Protein AF-A0A970QIU6-F1 (afdb_monomer_lite)

Foldseek 3Di:
DAAAEQVRCVVVVLVVVQVVQWDWDPDDDDVPDPTDRGGDPDDDPVVVVVCVVVVQWDDPDPPDPDIDGDPNVVVVVVVVSVVRRHDDLVRHPPNPDDDDD

Sequence (101 aa):
MEKIDTKQAINDLTLMLMYLTRFQEEGRPWPGFPKQDLAWKGYNFNVLNDLETEKLIGQTSHRSKLVFLTGQGLERSRALLERYHVLDWNQAPDSGVTRSS

Radius of gyration: 17.23 Å; chains: 1; bounding box: 43×34×40 Å

pLDDT: mean 84.34, std 14.93, range [42.25, 97.94]

Secondary structure (DSSP, 8-state):
-PPBPHHHHHHHHHHHHHHHT-B--SS-PBTTBSS--B--SS--HHHHHHHHHTTSEEES-TT-S-EEE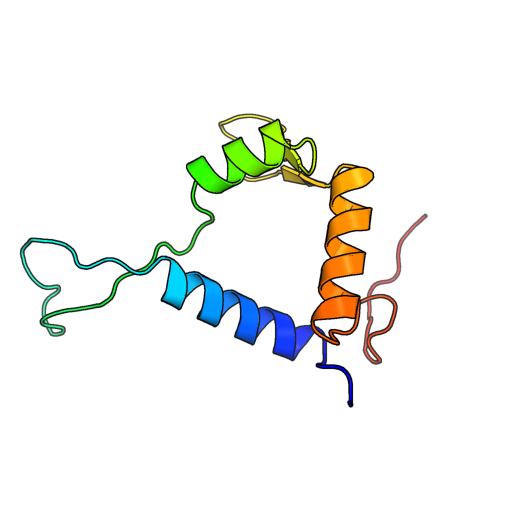-HHHHHHHHHHHHHTTBPPGGG-TT-------

Structure (mmCIF, N/CA/C/O backbone):
data_AF-A0A970QIU6-F1
#
_entry.id   AF-A0A970QIU6-F1
#
loop_
_atom_site.gro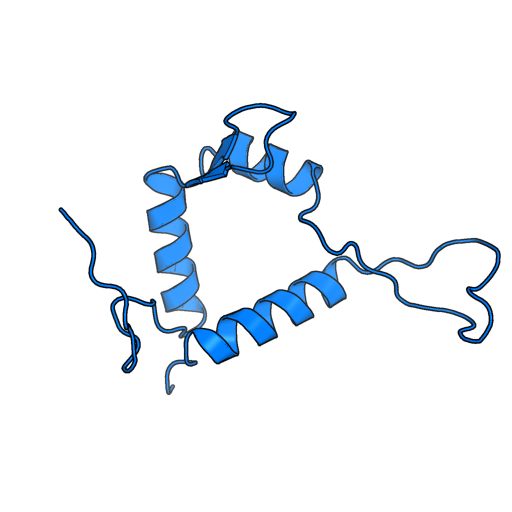up_PDB
_atom_site.id
_atom_site.type_symbol
_atom_site.label_atom_id
_atom_site.label_alt_id
_atom_site.label_comp_id
_atom_site.label_asym_id
_atom_site.label_entity_id
_atom_site.label_seq_id
_atom_site.pdbx_PDB_ins_code
_atom_site.Cartn_x
_atom_site.Cartn_y
_atom_site.Cartn_z
_atom_site.occupancy
_atom_site.B_iso_or_equiv
_atom_site.auth_seq_id
_atom_site.auth_comp_id
_atom_site.auth_asym_id
_atom_site.auth_atom_id
_atom_site.pdbx_PDB_model_num
ATOM 1 N N . MET A 1 1 ? -17.991 -16.471 4.208 1.00 70.06 1 MET A N 1
ATOM 2 C CA . MET A 1 1 ? -16.528 -16.646 4.163 1.00 70.06 1 MET A CA 1
ATOM 3 C C . MET A 1 1 ? -15.970 -15.999 5.415 1.00 70.06 1 MET A C 1
ATOM 5 O O . MET A 1 1 ? -16.456 -14.929 5.770 1.00 70.06 1 MET A O 1
ATOM 9 N N . GLU A 1 2 ? -15.075 -16.674 6.132 1.00 86.06 2 GLU A N 1
ATOM 10 C CA . GLU A 1 2 ? -14.393 -16.079 7.287 1.00 86.06 2 GLU A CA 1
ATOM 11 C C . GLU A 1 2 ? -13.553 -14.886 6.814 1.00 86.06 2 GLU A C 1
ATOM 13 O O . GLU A 1 2 ? -13.017 -14.921 5.703 1.00 86.06 2 GLU A O 1
ATOM 18 N N . LYS A 1 3 ? -13.509 -13.806 7.603 1.00 88.69 3 LYS A N 1
ATOM 19 C CA . LYS A 1 3 ? -12.718 -12.631 7.234 1.00 88.69 3 LYS A CA 1
ATOM 20 C C . LYS A 1 3 ? -11.237 -12.877 7.527 1.00 88.69 3 LYS A C 1
ATOM 22 O O . LYS A 1 3 ? -10.900 -13.463 8.549 1.00 88.69 3 LYS A O 1
ATOM 27 N N . ILE A 1 4 ? -10.365 -12.385 6.654 1.00 93.56 4 ILE A N 1
ATOM 28 C CA . ILE A 1 4 ? -8.913 -12.410 6.823 1.00 93.56 4 ILE A CA 1
ATOM 29 C C . ILE A 1 4 ? -8.538 -11.433 7.941 1.00 93.56 4 ILE A C 1
ATOM 31 O O . ILE A 1 4 ? -8.961 -10.271 7.928 1.00 93.56 4 ILE A O 1
ATOM 35 N N . ASP A 1 5 ? -7.732 -11.901 8.893 1.00 94.31 5 ASP A N 1
ATOM 36 C CA . ASP A 1 5 ? -7.154 -11.059 9.940 1.00 94.31 5 ASP A CA 1
ATOM 37 C C . ASP A 1 5 ? -6.312 -9.917 9.349 1.00 94.31 5 ASP A C 1
ATOM 39 O O . ASP A 1 5 ? -5.615 -10.087 8.346 1.00 94.31 5 ASP A O 1
ATOM 43 N N . THR A 1 6 ? -6.344 -8.743 9.980 1.00 93.56 6 THR A N 1
ATOM 44 C CA . THR A 1 6 ? -5.687 -7.540 9.460 1.00 93.56 6 THR A CA 1
ATOM 45 C C . THR A 1 6 ? -4.175 -7.718 9.293 1.00 93.56 6 THR A C 1
ATOM 47 O O . THR A 1 6 ? -3.611 -7.261 8.297 1.00 93.56 6 THR A O 1
ATOM 50 N N . LYS A 1 7 ? -3.498 -8.411 10.220 1.00 94.19 7 LYS A N 1
ATOM 51 C CA . LYS A 1 7 ? -2.046 -8.635 10.139 1.00 94.19 7 LYS A CA 1
ATOM 52 C C . LYS A 1 7 ? -1.700 -9.588 9.001 1.00 94.19 7 LYS A C 1
ATOM 54 O O . LYS A 1 7 ? -0.741 -9.343 8.268 1.00 94.19 7 LYS A O 1
ATOM 59 N N . GLN A 1 8 ? -2.495 -10.643 8.839 1.00 94.94 8 GLN A N 1
ATOM 60 C CA . GLN A 1 8 ? -2.349 -11.577 7.726 1.00 94.94 8 GLN A CA 1
ATOM 61 C C . GLN A 1 8 ? -2.567 -10.862 6.386 1.00 94.94 8 GLN A C 1
ATOM 63 O O . GLN A 1 8 ? -1.726 -10.947 5.494 1.00 94.94 8 GLN A O 1
ATOM 68 N N . ALA A 1 9 ? -3.627 -10.057 6.286 1.00 95.75 9 ALA A N 1
ATOM 69 C CA . ALA A 1 9 ? -3.933 -9.295 5.084 1.00 95.75 9 ALA A CA 1
ATOM 70 C C . ALA A 1 9 ? -2.818 -8.310 4.702 1.00 95.75 9 ALA A C 1
ATOM 72 O O . ALA A 1 9 ? -2.503 -8.188 3.522 1.00 95.75 9 ALA A O 1
ATOM 73 N N . ILE A 1 10 ? -2.181 -7.631 5.665 1.00 95.25 10 ILE A N 1
ATOM 74 C CA . ILE A 1 10 ? -1.047 -6.734 5.379 1.00 95.25 10 ILE A CA 1
ATOM 75 C C . ILE A 1 10 ? 0.106 -7.498 4.721 1.00 95.25 10 ILE A C 1
ATOM 77 O O . ILE A 1 10 ? 0.655 -7.021 3.724 1.00 95.25 10 ILE A O 1
ATOM 81 N N . ASN A 1 11 ? 0.459 -8.678 5.238 1.00 96.44 11 ASN A N 1
ATOM 82 C CA . ASN A 1 11 ? 1.522 -9.504 4.662 1.00 96.44 11 ASN A CA 1
ATOM 83 C C . ASN A 1 11 ? 1.159 -9.964 3.244 1.00 96.44 11 ASN A C 1
ATOM 85 O O . ASN A 1 11 ? 1.964 -9.813 2.322 1.00 96.44 11 ASN A O 1
ATOM 89 N N . ASP A 1 12 ? -0.068 -10.452 3.062 1.00 96.44 12 ASP A N 1
ATOM 90 C CA . ASP A 1 12 ? -0.535 -10.989 1.785 1.00 96.44 12 ASP A CA 1
ATOM 91 C C . ASP A 1 12 ? -0.646 -9.898 0.715 1.00 96.44 12 ASP A C 1
ATOM 93 O O . ASP A 1 12 ? -0.152 -10.070 -0.399 1.00 96.44 12 ASP A O 1
ATOM 97 N N . LEU A 1 13 ? -1.221 -8.738 1.049 1.00 95.62 13 LEU A N 1
ATOM 98 C CA . LEU A 1 13 ? -1.324 -7.587 0.144 1.00 95.62 13 LEU A CA 1
ATOM 99 C C . LEU A 1 13 ? 0.053 -7.038 -0.232 1.00 95.62 13 LEU A C 1
ATOM 101 O O . LEU A 1 13 ? 0.277 -6.690 -1.390 1.00 95.62 13 LEU A O 1
ATOM 105 N N . THR A 1 14 ? 0.987 -7.000 0.718 1.00 95.69 14 THR A N 1
ATOM 106 C CA . THR A 1 14 ? 2.362 -6.547 0.474 1.00 95.69 14 THR A CA 1
ATOM 107 C C . THR A 1 14 ? 3.096 -7.490 -0.482 1.00 95.69 14 THR A C 1
ATOM 109 O O . THR A 1 14 ? 3.726 -7.032 -1.438 1.00 95.69 14 THR A O 1
ATOM 112 N N . LEU A 1 15 ? 2.970 -8.806 -0.284 1.00 95.88 15 LEU A N 1
ATOM 113 C CA . LEU A 1 15 ? 3.555 -9.806 -1.178 1.00 95.88 15 LEU A CA 1
ATOM 114 C C . LEU A 1 15 ? 2.903 -9.786 -2.568 1.00 95.88 15 LEU A C 1
ATOM 116 O O . LEU A 1 15 ? 3.613 -9.808 -3.574 1.00 95.88 15 LEU A O 1
ATOM 120 N N . MET A 1 16 ? 1.572 -9.688 -2.637 1.00 95.44 16 MET A N 1
ATOM 121 C CA . MET A 1 16 ? 0.839 -9.569 -3.900 1.00 95.44 16 MET A CA 1
ATOM 122 C C . MET A 1 16 ? 1.250 -8.318 -4.677 1.00 95.44 16 MET A C 1
ATOM 124 O O . MET A 1 16 ? 1.503 -8.405 -5.877 1.00 95.44 16 MET A O 1
ATOM 128 N N . LEU A 1 17 ? 1.367 -7.166 -4.011 1.00 94.69 17 LEU A N 1
ATOM 129 C CA . LEU A 1 17 ? 1.810 -5.929 -4.651 1.00 94.69 17 LEU A CA 1
ATOM 130 C C . LEU A 1 17 ? 3.232 -6.067 -5.209 1.00 94.69 17 LEU A C 1
ATOM 132 O O . LEU A 1 17 ? 3.471 -5.691 -6.358 1.00 94.69 17 LEU A O 1
ATOM 136 N N . MET A 1 18 ? 4.160 -6.644 -4.436 1.00 94.25 18 MET A N 1
ATOM 137 C CA . MET A 1 18 ? 5.521 -6.918 -4.914 1.00 94.25 18 MET A CA 1
ATOM 138 C C . MET A 1 18 ? 5.509 -7.845 -6.127 1.00 94.25 18 MET A C 1
ATOM 140 O O . MET A 1 18 ? 6.184 -7.568 -7.112 1.00 94.25 18 MET A O 1
ATOM 144 N N . TYR A 1 19 ? 4.699 -8.902 -6.101 1.00 93.31 19 TYR A N 1
ATOM 145 C CA . TYR A 1 19 ? 4.571 -9.808 -7.234 1.00 93.31 19 TYR A CA 1
ATOM 146 C C . TYR A 1 19 ? 4.026 -9.091 -8.478 1.00 93.31 19 TYR A C 1
ATOM 148 O O . TYR A 1 19 ? 4.575 -9.245 -9.564 1.00 93.31 19 TYR A O 1
ATOM 156 N N . LEU A 1 20 ? 2.981 -8.273 -8.352 1.00 93.12 20 LEU A N 1
ATOM 157 C CA . LEU A 1 20 ? 2.380 -7.554 -9.484 1.00 93.12 20 LEU A CA 1
ATOM 158 C C . LEU A 1 20 ? 3.291 -6.471 -10.073 1.00 93.12 20 LEU A C 1
ATOM 160 O O . LEU A 1 20 ? 3.183 -6.162 -11.255 1.00 93.12 20 LEU A O 1
ATOM 164 N N . THR A 1 21 ? 4.180 -5.899 -9.262 1.00 90.75 21 THR A N 1
ATOM 165 C CA . THR A 1 21 ? 5.080 -4.807 -9.668 1.00 90.75 21 THR A CA 1
ATOM 166 C C . THR A 1 21 ? 6.510 -5.269 -9.936 1.00 90.75 21 THR A C 1
ATOM 168 O O . THR A 1 21 ? 7.402 -4.436 -10.116 1.00 90.75 21 THR A O 1
ATOM 171 N N . ARG A 1 22 ? 6.741 -6.587 -9.967 1.00 91.44 22 ARG A N 1
ATOM 172 C CA . ARG A 1 22 ? 8.066 -7.144 -10.216 1.00 91.44 22 ARG A CA 1
ATOM 173 C C . ARG A 1 22 ? 8.528 -6.879 -11.648 1.00 91.44 22 ARG A C 1
ATOM 175 O O . ARG A 1 22 ? 7.733 -6.888 -12.586 1.00 91.44 22 ARG A O 1
ATOM 182 N N . PHE A 1 23 ? 9.824 -6.684 -11.814 1.00 87.12 23 PHE A N 1
ATOM 183 C CA . PHE A 1 23 ? 10.490 -6.459 -13.085 1.00 87.12 23 PHE A CA 1
ATOM 184 C C . PHE A 1 23 ? 11.779 -7.275 -13.148 1.00 87.12 23 PHE A C 1
ATOM 186 O O . PHE A 1 23 ? 12.342 -7.671 -12.127 1.00 87.12 23 PHE A O 1
ATOM 193 N N . GLN A 1 24 ? 12.251 -7.520 -14.364 1.00 84.19 24 GLN A N 1
ATOM 194 C CA . GLN A 1 24 ? 13.554 -8.124 -14.604 1.00 84.19 24 GLN A CA 1
ATOM 195 C C . GLN A 1 24 ? 14.497 -7.016 -15.048 1.00 84.19 24 GLN A C 1
ATOM 197 O O . GLN A 1 24 ? 14.183 -6.261 -15.965 1.00 84.19 24 GLN A O 1
ATOM 202 N N . GLU A 1 25 ? 15.628 -6.876 -14.369 1.00 70.50 25 GLU A N 1
ATOM 203 C CA . GLU A 1 25 ? 16.646 -5.920 -14.785 1.00 70.50 25 GLU A CA 1
ATOM 204 C C . GLU A 1 25 ? 17.441 -6.521 -15.952 1.00 70.50 25 GLU A C 1
ATOM 206 O O . GLU A 1 25 ? 18.049 -7.588 -15.826 1.00 70.50 25 GLU A O 1
ATOM 211 N N . GLU A 1 26 ? 17.418 -5.855 -17.109 1.00 61.88 26 GLU A N 1
ATOM 212 C CA . GLU A 1 26 ? 18.286 -6.198 -18.235 1.00 61.88 26 GLU A CA 1
ATOM 213 C C . GLU A 1 26 ? 19.722 -5.793 -17.882 1.00 61.88 26 GLU A C 1
ATOM 215 O O . GLU A 1 26 ? 20.127 -4.643 -18.046 1.00 61.88 26 GLU A O 1
ATOM 220 N N . GLY A 1 27 ? 20.506 -6.719 -17.327 1.00 66.50 27 GLY A N 1
ATOM 221 C CA . GLY A 1 27 ? 21.852 -6.380 -16.877 1.00 66.50 27 GLY A CA 1
ATOM 222 C C . GLY A 1 27 ? 22.510 -7.396 -15.956 1.00 66.50 27 GLY A C 1
ATOM 223 O O . GLY A 1 27 ? 22.051 -8.528 -15.798 1.00 66.50 27 GLY A O 1
ATOM 224 N N . ARG A 1 28 ? 23.661 -6.984 -15.398 1.00 58.22 28 ARG A N 1
ATOM 225 C CA . ARG A 1 28 ? 24.567 -7.832 -14.614 1.00 58.22 28 ARG A CA 1
ATOM 226 C C . ARG A 1 28 ? 23.785 -8.459 -13.446 1.00 58.22 28 ARG A C 1
ATOM 228 O O . ARG A 1 28 ? 23.377 -7.722 -12.552 1.00 58.22 28 ARG A O 1
ATOM 235 N N . PRO A 1 29 ? 23.602 -9.790 -13.421 1.00 63.41 29 PRO A N 1
ATOM 236 C CA . PRO A 1 29 ? 22.878 -10.445 -12.344 1.00 63.41 29 PRO A CA 1
ATOM 237 C C . PRO A 1 29 ? 23.561 -10.153 -11.012 1.00 63.41 29 PRO A C 1
ATOM 239 O O . PRO A 1 29 ? 24.797 -10.126 -10.934 1.00 63.41 29 PRO A O 1
ATOM 242 N N . TRP A 1 30 ? 22.760 -9.953 -9.966 1.00 66.88 30 TRP A N 1
ATOM 243 C CA . TRP A 1 30 ? 23.300 -9.847 -8.620 1.00 66.88 30 TRP A CA 1
ATOM 244 C C . TRP A 1 30 ? 24.118 -11.117 -8.329 1.00 66.88 30 TRP A C 1
ATOM 246 O O . TRP A 1 30 ? 23.623 -12.224 -8.584 1.00 66.88 30 TRP A O 1
ATOM 256 N N . PRO A 1 31 ? 25.376 -11.013 -7.854 1.00 67.75 31 PRO A N 1
ATOM 257 C CA . PRO A 1 31 ? 26.209 -12.186 -7.619 1.00 67.75 31 PRO A CA 1
ATOM 258 C C . PRO A 1 31 ? 25.493 -13.188 -6.704 1.00 67.75 31 PRO A C 1
ATOM 260 O O . PRO A 1 31 ? 25.076 -12.838 -5.602 1.00 67.75 31 PRO A O 1
ATOM 263 N N . GLY A 1 32 ? 25.331 -14.424 -7.181 1.00 69.12 32 GLY A N 1
ATOM 264 C CA . GLY A 1 32 ? 24.620 -15.491 -6.467 1.00 69.12 32 GLY A CA 1
AT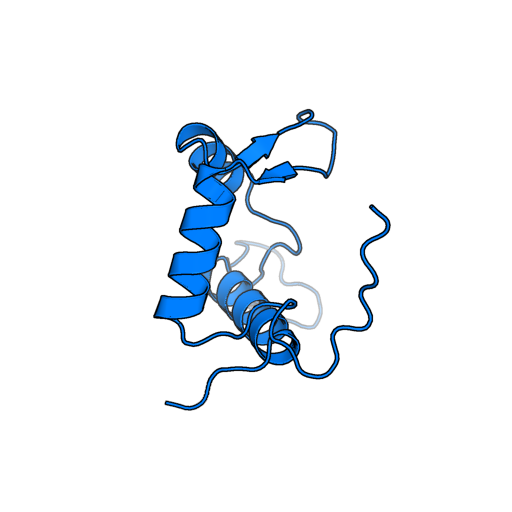OM 265 C C . GLY A 1 32 ? 23.135 -15.647 -6.811 1.00 69.12 32 GLY A C 1
ATOM 266 O O . GLY A 1 32 ? 22.530 -16.613 -6.360 1.00 69.12 32 GLY A O 1
ATOM 267 N N . PHE A 1 33 ? 22.555 -14.769 -7.638 1.00 63.94 33 PHE A N 1
ATOM 268 C CA . PHE A 1 33 ? 21.138 -14.836 -8.006 1.00 63.94 33 PHE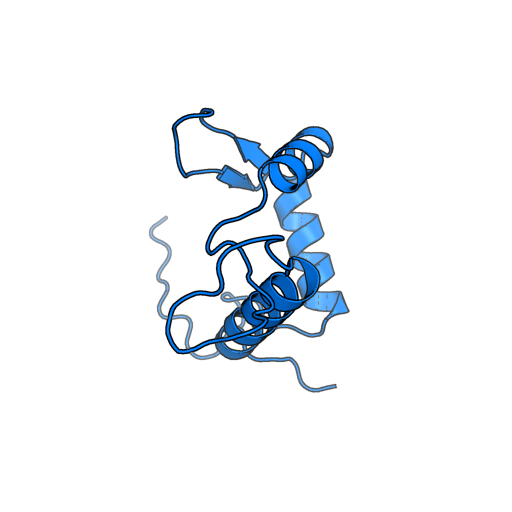 A CA 1
ATOM 269 C C . PHE A 1 33 ? 20.896 -14.498 -9.492 1.00 63.94 33 PHE A C 1
ATOM 271 O O . PHE A 1 33 ? 20.491 -13.385 -9.834 1.00 63.94 33 PHE A O 1
ATOM 278 N N . PRO A 1 34 ? 21.153 -15.440 -10.416 1.00 59.00 34 PRO A N 1
ATOM 279 C CA . PRO A 1 34 ? 20.877 -15.235 -11.834 1.00 59.00 34 PRO A CA 1
ATOM 280 C C . PRO A 1 34 ? 19.360 -15.225 -12.105 1.00 59.00 34 PRO A C 1
ATOM 282 O O . PRO A 1 34 ? 18.674 -16.176 -11.747 1.00 59.00 34 PRO A O 1
ATOM 285 N N . LYS A 1 35 ? 18.867 -14.176 -12.789 1.00 64.19 35 LYS A N 1
ATOM 286 C CA . LYS A 1 35 ? 17.453 -13.949 -13.178 1.00 64.19 35 LYS A CA 1
ATOM 287 C C . LYS A 1 35 ? 16.495 -13.780 -11.988 1.00 64.19 35 LYS A C 1
ATOM 289 O O . LYS A 1 35 ? 15.763 -14.699 -11.633 1.00 64.19 35 LYS A O 1
ATOM 294 N N . GLN A 1 36 ? 16.491 -12.593 -11.382 1.00 71.19 36 GLN A N 1
ATOM 295 C CA . GLN A 1 36 ? 15.557 -12.258 -10.306 1.00 71.19 36 GLN A CA 1
ATOM 296 C C . GLN A 1 36 ? 14.362 -11.464 -10.832 1.00 71.19 36 GLN A C 1
ATOM 298 O O . GLN A 1 36 ? 14.530 -10.507 -11.586 1.00 71.19 36 GLN A O 1
ATOM 303 N N . ASP A 1 37 ? 13.172 -11.838 -10.367 1.00 83.56 37 ASP A N 1
ATOM 304 C CA . ASP A 1 37 ? 12.008 -10.963 -10.382 1.00 83.56 37 ASP A CA 1
ATOM 305 C C . ASP A 1 37 ? 12.160 -9.968 -9.215 1.00 83.56 37 ASP A C 1
ATOM 307 O O . ASP A 1 37 ? 11.908 -10.296 -8.053 1.00 83.56 37 ASP A O 1
ATOM 311 N N . LEU A 1 38 ? 12.652 -8.768 -9.519 1.00 86.69 38 LEU A N 1
ATOM 312 C CA . LEU A 1 38 ? 12.920 -7.705 -8.550 1.00 86.69 38 LEU A CA 1
ATOM 313 C C . LEU A 1 38 ? 11.679 -6.840 -8.355 1.00 86.69 38 LEU A C 1
ATOM 315 O O . LEU A 1 38 ? 10.976 -6.558 -9.313 1.00 86.69 38 LEU A O 1
ATOM 319 N N . ALA A 1 39 ? 11.428 -6.350 -7.143 1.00 90.19 39 ALA A N 1
ATOM 320 C CA . ALA A 1 39 ? 10.371 -5.376 -6.879 1.00 90.19 39 ALA A CA 1
ATOM 321 C C . ALA A 1 39 ? 10.893 -4.247 -5.987 1.00 90.19 39 ALA A C 1
ATOM 323 O O . ALA A 1 39 ? 11.765 -4.449 -5.134 1.00 90.19 39 ALA A O 1
ATOM 324 N N . TRP A 1 40 ? 10.356 -3.041 -6.166 1.00 88.12 40 TRP A N 1
ATOM 325 C CA . TRP A 1 40 ? 10.686 -1.920 -5.291 1.00 88.12 40 TRP A CA 1
ATOM 326 C C . TRP A 1 40 ? 10.077 -2.128 -3.901 1.00 88.12 40 TRP A C 1
ATOM 328 O O . TRP A 1 40 ? 8.930 -2.534 -3.758 1.00 88.12 40 TRP A O 1
ATOM 338 N N . LYS A 1 41 ? 10.839 -1.784 -2.857 1.00 86.19 41 LYS A N 1
ATOM 339 C CA . LYS A 1 41 ? 10.382 -1.833 -1.453 1.00 86.19 41 LYS A CA 1
ATOM 340 C C . LYS A 1 41 ? 9.412 -0.701 -1.081 1.00 86.19 41 LYS A C 1
ATOM 342 O O . LYS A 1 41 ? 8.920 -0.665 0.040 1.00 86.19 41 LYS A O 1
ATOM 347 N N . GLY A 1 42 ? 9.218 0.266 -1.975 1.00 87.50 42 GLY A N 1
ATOM 348 C CA . GLY A 1 42 ? 8.359 1.429 -1.773 1.00 87.50 42 GLY A CA 1
ATOM 349 C C . GLY A 1 42 ? 7.237 1.478 -2.802 1.00 87.50 42 GLY A C 1
ATOM 350 O O . GLY A 1 42 ? 7.285 0.786 -3.817 1.00 87.50 42 GLY A O 1
ATOM 351 N N . TYR A 1 43 ? 6.241 2.322 -2.545 1.00 87.94 43 TYR A N 1
ATOM 352 C CA . TYR A 1 43 ? 5.144 2.548 -3.481 1.00 87.94 43 TYR A CA 1
ATOM 353 C C . TYR A 1 43 ? 5.644 3.162 -4.795 1.00 87.94 43 TYR A C 1
ATOM 355 O O . TYR A 1 43 ? 6.540 4.006 -4.804 1.00 87.94 43 TYR A O 1
ATOM 363 N N . ASN A 1 44 ? 5.043 2.744 -5.908 1.00 89.31 44 ASN A N 1
ATOM 364 C CA . ASN A 1 44 ? 5.336 3.289 -7.229 1.00 89.31 44 ASN A CA 1
ATOM 365 C C . ASN A 1 44 ? 4.824 4.740 -7.329 1.00 89.31 44 ASN A C 1
ATOM 367 O O . ASN A 1 44 ? 3.644 4.991 -7.091 1.00 89.31 44 ASN A O 1
ATOM 371 N N . PHE A 1 45 ? 5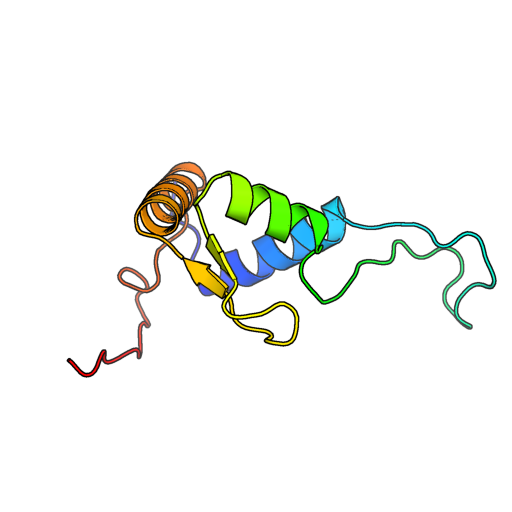.692 5.683 -7.708 1.00 88.62 45 PHE A N 1
ATOM 372 C CA . PHE A 1 45 ? 5.339 7.106 -7.802 1.00 88.62 45 PHE A CA 1
ATOM 373 C C . PHE A 1 45 ? 4.203 7.397 -8.785 1.00 88.62 45 PHE A C 1
ATOM 375 O O . PHE A 1 45 ? 3.372 8.252 -8.500 1.00 88.62 45 PHE A O 1
ATOM 382 N N . ASN A 1 46 ? 4.119 6.671 -9.901 1.00 91.38 46 ASN A N 1
ATOM 383 C CA . ASN A 1 46 ? 3.032 6.861 -10.861 1.00 91.38 46 ASN A CA 1
ATOM 384 C C . ASN A 1 46 ? 1.693 6.453 -10.244 1.00 91.38 46 ASN A C 1
ATOM 386 O O . ASN A 1 46 ? 0.732 7.203 -10.334 1.00 91.38 46 ASN A O 1
ATOM 390 N N . VAL A 1 47 ? 1.666 5.336 -9.508 1.00 93.44 47 VAL A N 1
ATOM 391 C CA . VAL A 1 47 ? 0.462 4.902 -8.782 1.00 93.44 47 VAL A CA 1
ATOM 392 C C . VAL A 1 47 ? 0.046 5.943 -7.740 1.00 93.44 47 VAL A C 1
ATOM 394 O O . VAL A 1 47 ? -1.139 6.221 -7.597 1.00 93.44 47 VAL A O 1
ATOM 397 N N . LEU A 1 48 ? 0.997 6.550 -7.023 1.00 93.06 48 LEU A N 1
ATOM 398 C CA . LEU A 1 48 ? 0.681 7.627 -6.078 1.00 93.06 48 LEU A CA 1
ATOM 399 C C . LEU A 1 48 ? 0.064 8.845 -6.785 1.00 93.06 48 LEU A C 1
ATOM 401 O O . LEU A 1 48 ? -0.937 9.375 -6.309 1.00 93.06 48 LEU A O 1
ATOM 405 N N . ASN A 1 49 ? 0.611 9.247 -7.933 1.00 93.19 49 ASN A N 1
ATOM 406 C CA . ASN A 1 49 ? 0.083 10.365 -8.719 1.00 93.19 49 ASN A CA 1
ATOM 407 C C . ASN A 1 49 ? -1.325 10.076 -9.268 1.00 93.19 49 ASN A C 1
ATOM 409 O O . ASN A 1 49 ? -2.180 10.963 -9.261 1.00 93.19 49 ASN A O 1
ATOM 413 N N . ASP A 1 50 ? -1.591 8.840 -9.695 1.00 95.81 50 ASP A N 1
ATOM 414 C CA . ASP A 1 50 ? -2.915 8.421 -10.164 1.00 95.81 50 ASP A CA 1
ATOM 415 C C . ASP A 1 50 ? -3.939 8.475 -9.017 1.00 95.81 50 ASP A C 1
ATOM 417 O O . ASP A 1 50 ? -5.006 9.072 -9.154 1.00 95.81 50 ASP A O 1
ATOM 421 N N . LEU A 1 51 ? -3.587 7.946 -7.839 1.00 96.38 51 LEU A N 1
ATOM 422 C CA . LEU A 1 51 ? -4.447 7.987 -6.649 1.00 96.38 51 LEU A CA 1
ATOM 423 C C . LEU A 1 51 ? -4.713 9.420 -6.155 1.00 96.38 51 LEU A C 1
ATOM 425 O O . LEU A 1 51 ? -5.799 9.702 -5.640 1.00 96.38 51 LEU A O 1
ATOM 429 N N . GLU A 1 52 ? -3.738 10.322 -6.289 1.00 94.75 52 GLU A N 1
ATOM 430 C CA . GLU A 1 52 ? -3.913 11.747 -5.990 1.00 94.75 52 GLU A CA 1
ATOM 431 C C . GLU A 1 52 ? -4.824 12.429 -7.017 1.00 94.75 52 GLU A C 1
ATOM 433 O O . GLU A 1 52 ? -5.727 13.179 -6.639 1.00 94.75 52 GLU A O 1
ATOM 438 N N . THR A 1 53 ? -4.662 12.113 -8.304 1.00 96.25 53 THR A N 1
ATOM 439 C CA . THR A 1 53 ? -5.539 12.599 -9.385 1.00 96.25 53 THR A CA 1
ATOM 440 C C . THR A 1 53 ? -6.986 12.152 -9.165 1.00 96.25 53 THR A C 1
ATOM 442 O O . THR A 1 53 ? -7.923 12.934 -9.343 1.00 96.25 53 THR A O 1
ATOM 445 N N . GLU A 1 54 ? -7.178 10.921 -8.686 1.00 97.06 54 GLU A N 1
ATOM 446 C CA . GLU A 1 54 ? -8.474 10.372 -8.270 1.00 97.06 54 GLU A CA 1
ATOM 447 C C . GLU A 1 54 ? -8.988 10.937 -6.931 1.00 97.06 54 GLU A C 1
ATOM 449 O O . GLU A 1 54 ? -10.062 10.546 -6.475 1.00 97.06 54 GLU A O 1
ATOM 454 N N . LYS A 1 55 ? -8.255 11.863 -6.297 1.00 96.94 55 LYS A N 1
ATOM 455 C CA . LYS A 1 55 ? -8.577 12.492 -5.004 1.00 96.94 55 LYS A CA 1
ATOM 456 C C . LYS A 1 55 ? -8.733 11.501 -3.853 1.00 96.94 55 LYS A C 1
ATOM 458 O O . LYS A 1 55 ? -9.408 11.804 -2.870 1.00 96.94 55 LYS A O 1
ATOM 463 N N . LEU A 1 56 ? -8.109 10.328 -3.935 1.00 97.19 56 LEU A N 1
ATOM 464 C CA . LEU A 1 56 ? -8.134 9.320 -2.869 1.00 97.19 56 LEU A CA 1
ATOM 465 C C . LEU A 1 56 ? -7.066 9.591 -1.814 1.00 97.19 56 LEU A C 1
ATOM 467 O O . LEU A 1 56 ? -7.273 9.335 -0.627 1.00 97.19 56 LEU A O 1
ATOM 471 N N . ILE A 1 57 ? -5.932 10.132 -2.242 1.00 96.50 57 ILE A N 1
ATOM 472 C CA . ILE A 1 57 ? -4.854 10.567 -1.360 1.00 96.50 57 ILE A CA 1
ATOM 473 C C . ILE A 1 57 ? -4.519 12.032 -1.624 1.00 96.50 57 ILE A C 1
ATOM 475 O O . ILE A 1 57 ? -4.836 12.564 -2.684 1.00 96.50 57 ILE A O 1
ATOM 479 N N . GLY A 1 58 ? -3.867 12.672 -0.659 1.00 93.25 58 GLY A N 1
ATOM 480 C CA . GLY A 1 58 ? -3.156 13.927 -0.876 1.00 93.25 58 GLY A CA 1
ATOM 481 C C . GLY A 1 58 ? -1.698 13.798 -0.456 1.00 93.25 58 GLY A C 1
ATOM 482 O O . GLY A 1 58 ? -1.387 13.218 0.594 1.00 93.25 58 GLY A O 1
ATOM 483 N N . GLN A 1 59 ? -0.795 14.333 -1.275 1.00 87.31 59 GLN A N 1
ATOM 484 C CA . GLN A 1 59 ? 0.628 14.377 -0.966 1.00 87.31 59 GLN A CA 1
ATOM 485 C C . GLN A 1 59 ? 0.953 15.663 -0.196 1.00 87.31 59 GLN A C 1
ATOM 487 O O . GLN A 1 59 ? 0.580 16.766 -0.587 1.00 87.31 59 GLN A O 1
ATOM 492 N N . THR A 1 60 ? 1.653 15.537 0.936 1.00 78.31 60 THR A N 1
ATOM 493 C CA . THR A 1 60 ? 2.023 16.707 1.761 1.00 78.31 60 THR A CA 1
ATOM 494 C C . THR A 1 60 ? 3.180 17.500 1.144 1.00 78.31 60 THR A C 1
ATOM 496 O O . THR A 1 60 ? 3.225 18.722 1.249 1.00 78.31 60 THR A O 1
ATOM 499 N N . SER A 1 61 ? 4.111 16.813 0.477 1.00 80.06 61 SER A N 1
ATOM 500 C CA . SER A 1 61 ? 5.120 17.384 -0.420 1.00 80.06 61 SER A CA 1
ATOM 501 C C . SER A 1 61 ? 5.804 16.262 -1.210 1.00 80.06 61 SER A C 1
ATOM 503 O O . SER A 1 61 ? 5.918 15.147 -0.712 1.00 80.06 61 SER A O 1
ATOM 505 N N . HIS A 1 62 ? 6.405 16.565 -2.360 1.00 72.25 62 HIS A N 1
ATOM 506 C CA . HIS A 1 62 ? 7.205 15.591 -3.126 1.00 72.25 62 HIS A CA 1
ATOM 507 C C . HIS A 1 62 ? 8.469 15.079 -2.399 1.00 72.25 62 HIS A C 1
ATOM 509 O O . HIS A 1 62 ? 9.146 14.174 -2.883 1.00 72.25 62 HIS A O 1
ATOM 515 N N . ARG A 1 63 ? 8.843 15.683 -1.262 1.00 76.00 63 ARG A N 1
ATOM 516 C CA . ARG A 1 63 ? 10.018 15.300 -0.458 1.00 76.00 63 ARG A CA 1
ATOM 517 C C . ARG A 1 63 ? 9.642 14.560 0.822 1.00 76.00 63 ARG A C 1
ATOM 519 O O . ARG A 1 63 ? 10.527 14.000 1.470 1.00 76.00 63 ARG A O 1
ATOM 526 N N . SER A 1 64 ? 8.366 14.563 1.199 1.00 77.81 64 SER A N 1
ATOM 527 C CA . SER A 1 64 ? 7.887 13.844 2.371 1.00 77.81 64 SER A CA 1
ATOM 528 C C . SER A 1 64 ? 7.550 12.407 1.987 1.00 77.81 64 SER A C 1
ATOM 530 O O . SER A 1 64 ? 7.144 12.102 0.873 1.00 77.81 64 SER A O 1
ATOM 532 N N . LYS A 1 65 ? 7.719 11.495 2.945 1.00 81.94 65 LYS A N 1
ATOM 533 C CA . LYS A 1 65 ? 7.299 10.092 2.807 1.00 81.94 65 LYS A CA 1
ATOM 534 C C . LYS A 1 65 ? 5.845 9.890 3.260 1.00 81.94 65 LYS A C 1
ATOM 536 O O . LYS A 1 65 ? 5.447 8.766 3.542 1.00 81.94 65 LYS A O 1
ATOM 541 N N . LEU A 1 66 ? 5.097 10.986 3.421 1.00 85.19 66 LEU A N 1
ATOM 542 C CA . LEU A 1 66 ? 3.784 11.015 4.056 1.00 85.19 66 LEU A CA 1
ATOM 543 C C . LEU A 1 66 ? 2.708 11.397 3.045 1.00 85.19 66 LEU A C 1
ATOM 545 O O . LEU A 1 66 ? 2.748 12.480 2.452 1.00 85.19 66 LEU A O 1
ATOM 549 N N . VAL A 1 67 ? 1.710 10.529 2.946 1.00 91.56 67 VAL A N 1
ATOM 550 C CA . VAL A 1 67 ? 0.444 10.764 2.254 1.00 91.56 67 VAL A CA 1
ATOM 551 C C . VAL A 1 67 ? -0.678 10.700 3.280 1.00 91.56 67 VAL A C 1
ATOM 553 O O . VAL A 1 67 ? -0.579 9.958 4.260 1.00 91.56 67 VAL A O 1
ATOM 556 N N . PHE A 1 68 ? -1.742 11.466 3.075 1.00 92.81 68 PHE A N 1
ATOM 557 C CA . PHE A 1 68 ? -2.969 11.310 3.850 1.00 92.81 68 PHE A CA 1
ATOM 558 C C . PHE A 1 68 ? -4.074 10.754 2.955 1.00 92.81 68 PHE A C 1
ATOM 560 O O . PHE A 1 68 ? -4.137 11.068 1.768 1.00 92.81 68 PHE A O 1
ATOM 567 N N . LEU A 1 69 ? -4.947 9.925 3.527 1.00 95.69 69 LEU A N 1
ATOM 568 C CA . LEU A 1 69 ? -6.169 9.485 2.861 1.00 95.69 69 LEU A CA 1
ATOM 569 C C . LEU A 1 69 ? -7.202 10.607 2.946 1.00 95.69 69 LEU A C 1
ATOM 571 O O . LEU A 1 69 ? -7.440 11.159 4.022 1.00 95.69 69 LEU A O 1
ATOM 575 N N . THR A 1 70 ? -7.831 10.934 1.823 1.00 97.31 70 THR A N 1
ATOM 576 C CA . THR A 1 70 ? -8.989 11.833 1.821 1.00 97.31 70 THR A CA 1
ATOM 577 C C . THR A 1 70 ? -10.223 11.101 2.359 1.00 97.31 70 THR A C 1
ATOM 579 O O . THR A 1 70 ? -10.204 9.884 2.564 1.00 97.31 70 THR A O 1
ATOM 582 N N . GLY A 1 71 ? -11.340 11.814 2.543 1.00 97.38 71 GLY A N 1
ATOM 583 C CA . GLY A 1 71 ? -12.620 11.169 2.866 1.00 97.38 71 GLY A CA 1
ATOM 584 C C . GLY A 1 71 ? -13.011 10.093 1.841 1.00 97.38 71 GLY A C 1
ATOM 585 O O . GLY A 1 71 ? -13.389 8.989 2.224 1.00 97.38 71 GLY A O 1
ATOM 586 N N . GLN A 1 72 ? -12.809 10.378 0.549 1.00 97.44 72 GLN A N 1
ATOM 587 C CA . GLN A 1 72 ? -13.070 9.433 -0.540 1.00 97.44 72 GLN A CA 1
ATOM 588 C C . GLN A 1 72 ? -12.091 8.248 -0.523 1.00 97.44 72 GLN A C 1
ATOM 590 O O . GLN A 1 72 ? -12.486 7.107 -0.766 1.00 97.44 72 GLN A O 1
ATOM 595 N N . GLY A 1 73 ? -10.820 8.495 -0.191 1.00 97.94 73 GLY A N 1
ATOM 596 C CA . GLY A 1 73 ? -9.820 7.443 -0.008 1.00 97.94 73 GLY A CA 1
ATOM 597 C C . GLY A 1 73 ? -10.171 6.480 1.119 1.00 97.94 73 GLY A C 1
ATOM 598 O O . GLY A 1 73 ? -10.056 5.266 0.947 1.00 97.94 73 GLY A O 1
ATOM 599 N N . LEU A 1 74 ? -10.643 7.000 2.255 1.00 96.69 74 LEU A N 1
ATOM 600 C CA . LEU A 1 74 ? -11.099 6.187 3.384 1.00 96.69 74 LEU A CA 1
ATOM 601 C C . LEU A 1 74 ? -12.319 5.337 3.015 1.00 96.69 74 LEU A C 1
ATOM 603 O O . LEU A 1 74 ? -12.339 4.146 3.318 1.00 96.69 74 LEU A O 1
ATOM 607 N N . GLU A 1 75 ? -13.312 5.922 2.344 1.00 97.31 75 GLU A N 1
ATOM 608 C CA . GLU A 1 75 ? -14.507 5.202 1.893 1.00 97.31 75 GLU A CA 1
ATOM 609 C C . GLU A 1 75 ? -14.147 4.071 0.922 1.00 97.31 75 GLU A C 1
ATOM 611 O O . GLU A 1 75 ? -14.506 2.914 1.151 1.00 97.31 75 GLU A O 1
ATOM 616 N N . ARG A 1 76 ? -13.346 4.372 -0.107 1.00 97.69 76 ARG A N 1
ATOM 617 C CA . ARG A 1 76 ? -12.889 3.365 -1.072 1.00 97.69 76 ARG A CA 1
ATOM 618 C C . ARG A 1 76 ? -12.049 2.276 -0.408 1.00 97.69 76 ARG A C 1
ATOM 620 O O . ARG A 1 76 ? -12.201 1.107 -0.751 1.00 97.69 76 ARG A O 1
ATOM 627 N N . SER A 1 77 ? -11.206 2.630 0.562 1.00 96.81 77 SER A N 1
ATOM 628 C CA . SER A 1 77 ? -10.417 1.655 1.325 1.00 96.81 77 SER A CA 1
ATOM 629 C C . SER A 1 77 ? -11.314 0.698 2.114 1.00 96.81 77 SER A C 1
ATOM 631 O O . SER A 1 77 ? -11.103 -0.510 2.056 1.00 96.81 77 SER A O 1
ATOM 633 N N . ARG A 1 78 ? -12.360 1.197 2.787 1.00 96.06 78 ARG A N 1
ATOM 634 C CA . ARG A 1 78 ? -13.329 0.347 3.507 1.00 96.06 78 ARG A CA 1
ATOM 635 C C . ARG A 1 78 ? -14.094 -0.580 2.565 1.00 96.06 78 ARG A C 1
ATOM 637 O O . ARG A 1 78 ? -14.201 -1.769 2.851 1.00 96.06 78 ARG A O 1
ATOM 644 N N . ALA A 1 79 ? -14.537 -0.071 1.415 1.00 97.00 79 ALA A N 1
ATOM 645 C CA . ALA A 1 79 ? -15.193 -0.889 0.396 1.00 97.00 79 ALA A CA 1
ATOM 646 C C . ALA A 1 79 ? -14.273 -2.006 -0.139 1.00 97.00 79 ALA A C 1
ATOM 648 O O . ALA A 1 79 ? -14.730 -3.117 -0.406 1.00 97.00 79 ALA A O 1
ATOM 649 N N . LEU A 1 80 ? -12.964 -1.745 -0.264 1.00 96.94 80 LEU A N 1
ATOM 650 C CA . LEU A 1 80 ? -11.979 -2.772 -0.622 1.00 96.94 80 LEU A CA 1
ATOM 651 C C . LEU A 1 80 ? -11.841 -3.834 0.477 1.00 96.94 80 LEU A C 1
ATOM 653 O O . LEU A 1 80 ? -11.837 -5.021 0.154 1.00 96.94 80 LEU A O 1
ATOM 657 N N . LEU A 1 81 ? -11.777 -3.440 1.755 1.00 95.88 81 LEU A N 1
ATOM 658 C CA . LEU A 1 81 ? -11.733 -4.394 2.871 1.00 95.88 81 LEU A CA 1
ATOM 659 C C . LEU A 1 81 ? -12.968 -5.303 2.875 1.00 95.88 81 LEU A C 1
ATOM 661 O O . LEU A 1 81 ? -12.837 -6.515 3.017 1.00 95.88 81 LEU A O 1
ATOM 665 N N . GLU A 1 82 ? -14.160 -4.752 2.647 1.00 94.94 82 GLU A N 1
ATOM 666 C CA . GLU A 1 82 ? -15.389 -5.545 2.540 1.00 94.94 82 GLU A CA 1
ATOM 667 C C . GLU A 1 82 ? -15.354 -6.504 1.347 1.00 94.94 82 GLU A C 1
ATOM 669 O O . GLU A 1 82 ? -15.620 -7.696 1.514 1.00 94.94 82 GLU A O 1
ATOM 674 N N . ARG A 1 83 ? -14.964 -6.008 0.165 1.00 96.19 83 ARG A N 1
ATOM 675 C CA . ARG A 1 83 ? -14.882 -6.799 -1.072 1.00 96.19 83 ARG A CA 1
ATOM 676 C C . ARG A 1 83 ? -13.929 -7.985 -0.955 1.00 96.19 83 ARG A C 1
ATOM 678 O O . ARG A 1 83 ? -14.214 -9.044 -1.507 1.00 96.19 83 ARG A O 1
ATOM 685 N N . TYR A 1 84 ? -12.800 -7.801 -0.277 1.00 95.25 84 TYR A N 1
ATOM 686 C CA . TYR A 1 84 ? -11.794 -8.848 -0.088 1.00 95.25 84 TYR A CA 1
ATOM 687 C C . TYR A 1 84 ? -11.946 -9.597 1.239 1.00 95.25 84 TYR A C 1
ATOM 689 O O . TYR A 1 84 ? -11.083 -10.397 1.584 1.00 95.25 84 TYR A O 1
ATOM 697 N N . HIS A 1 85 ? -13.045 -9.368 1.967 1.00 95.31 85 HIS A N 1
ATOM 698 C CA . HIS A 1 85 ? -13.323 -9.988 3.260 1.00 95.31 85 HIS A CA 1
ATOM 699 C C . HIS A 1 85 ? -12.173 -9.822 4.268 1.00 95.31 85 HIS A C 1
ATOM 701 O O . HIS A 1 85 ? -11.810 -10.767 4.953 1.00 95.31 85 HIS A O 1
ATOM 707 N N . VAL A 1 86 ? -11.602 -8.627 4.385 1.00 95.75 86 VAL A N 1
ATOM 708 C CA . VAL A 1 86 ? -10.528 -8.298 5.335 1.00 95.75 86 VAL A CA 1
ATOM 709 C C . VAL A 1 86 ? -11.104 -7.561 6.549 1.00 95.75 86 VAL A C 1
ATOM 711 O O . VAL A 1 86 ? -12.017 -6.741 6.417 1.00 95.75 86 VAL A O 1
ATOM 714 N N . LEU A 1 87 ? -10.595 -7.853 7.747 1.00 93.88 87 LEU A N 1
ATOM 715 C CA . LEU A 1 87 ? -10.916 -7.094 8.959 1.00 93.88 87 LEU A CA 1
ATOM 716 C C . LEU A 1 87 ? -10.217 -5.727 8.963 1.00 93.88 87 LEU A C 1
ATOM 718 O O . LEU A 1 87 ? -9.027 -5.620 8.663 1.00 93.88 87 LEU A O 1
ATOM 722 N N . ASP A 1 88 ? -10.948 -4.683 9.351 1.00 91.00 88 ASP A N 1
ATOM 723 C CA . ASP A 1 88 ? -10.351 -3.391 9.708 1.00 91.00 88 ASP A CA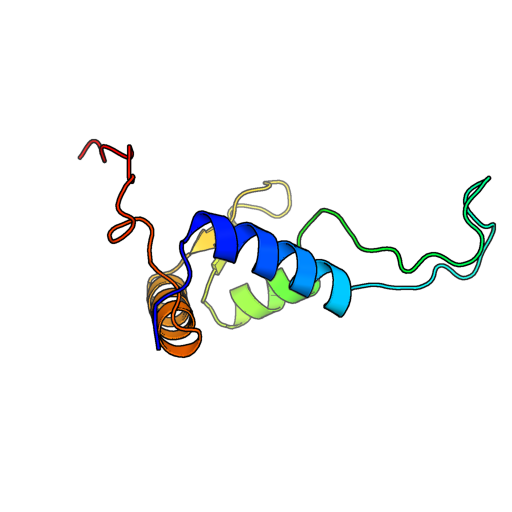 1
ATOM 724 C C . ASP A 1 88 ? -9.719 -3.500 11.107 1.00 91.00 88 ASP A C 1
ATOM 726 O O . ASP A 1 88 ? -10.202 -4.255 11.949 1.00 91.00 88 ASP A O 1
ATOM 730 N N . TRP A 1 89 ? -8.687 -2.708 11.394 1.00 84.06 89 TRP A N 1
ATOM 731 C CA . TRP A 1 89 ? -8.072 -2.617 12.721 1.00 84.06 89 TRP A CA 1
ATOM 732 C C . TRP A 1 89 ? -9.083 -2.274 13.816 1.00 84.06 89 TRP A C 1
ATOM 734 O O . TRP A 1 89 ? -8.941 -2.744 14.933 1.00 84.06 89 TRP A O 1
ATOM 744 N N . ASN A 1 90 ? -10.139 -1.518 13.500 1.00 78.38 90 ASN A N 1
ATOM 745 C CA . ASN A 1 90 ? -11.222 -1.220 14.451 1.00 78.38 90 ASN A CA 1
ATOM 746 C C . ASN A 1 90 ? -12.104 -2.441 14.784 1.00 78.38 90 ASN A C 1
ATOM 748 O O . ASN A 1 90 ? -12.977 -2.361 15.644 1.00 78.38 90 ASN A O 1
ATOM 752 N N . GLN A 1 91 ? -11.930 -3.540 14.052 1.00 69.81 91 GLN A N 1
ATOM 753 C CA . GLN A 1 91 ? -12.666 -4.798 14.178 1.00 69.81 91 GLN A CA 1
ATOM 754 C C . GLN A 1 91 ? -11.729 -5.976 14.492 1.00 69.81 91 GLN A C 1
ATOM 756 O O . GLN A 1 91 ? -12.205 -7.100 14.650 1.00 69.81 91 GLN A O 1
ATOM 761 N N . ALA A 1 92 ? -10.414 -5.739 14.555 1.00 62.16 92 ALA A N 1
ATOM 762 C CA . ALA A 1 92 ? -9.428 -6.765 14.844 1.00 62.16 92 ALA A CA 1
ATOM 763 C C . ALA A 1 92 ? -9.437 -7.083 16.352 1.00 62.16 92 ALA A C 1
ATOM 765 O O . ALA A 1 92 ? -9.425 -6.160 17.168 1.00 62.16 92 ALA A O 1
ATOM 766 N N . PRO A 1 93 ? -9.429 -8.368 16.748 1.00 56.38 93 PRO A N 1
ATOM 767 C CA . PRO A 1 93 ? -9.568 -8.780 18.148 1.00 56.38 93 PRO A CA 1
ATOM 768 C C . PRO A 1 93 ? -8.411 -8.335 19.063 1.00 56.38 93 PRO A C 1
ATOM 770 O O . PRO A 1 93 ? -8.552 -8.409 20.279 1.00 56.38 93 PRO A O 1
ATOM 773 N N . ASP A 1 94 ? -7.302 -7.848 18.497 1.00 58.03 94 ASP A N 1
ATOM 774 C CA . ASP A 1 94 ? -6.092 -7.421 19.216 1.00 58.03 94 ASP A CA 1
ATOM 775 C C . ASP A 1 94 ? -5.721 -5.951 18.923 1.00 58.03 94 ASP A C 1
ATOM 777 O O . ASP A 1 94 ? -4.552 -5.576 18.819 1.00 58.03 94 ASP A O 1
ATOM 781 N N . SER A 1 95 ? -6.721 -5.086 18.713 1.00 52.75 95 SER A N 1
ATOM 782 C CA . SER A 1 95 ? -6.493 -3.667 18.429 1.00 52.75 95 SER A CA 1
ATOM 783 C C . SER A 1 95 ? -6.042 -2.909 19.688 1.00 52.75 95 SER A C 1
ATOM 785 O O . SER A 1 95 ? -6.802 -2.149 20.288 1.00 52.75 95 SER A O 1
ATOM 787 N N . GLY A 1 96 ? -4.779 -3.078 20.083 1.00 53.94 96 GLY A N 1
ATOM 788 C CA . GLY A 1 96 ? -4.076 -2.285 21.101 1.00 53.94 96 GLY A CA 1
ATOM 789 C C . GLY A 1 96 ? -3.840 -0.820 20.701 1.00 53.94 96 GLY A C 1
ATOM 790 O O . GLY A 1 96 ? -2.802 -0.248 21.020 1.00 53.94 96 GLY A O 1
ATOM 791 N N . VAL A 1 97 ? -4.777 -0.207 19.975 1.00 52.12 97 VAL A N 1
ATOM 792 C CA . VAL A 1 97 ? -4.721 1.189 19.536 1.00 52.12 97 VAL A CA 1
ATOM 793 C C . VAL A 1 97 ? -5.773 1.976 20.310 1.00 52.12 97 VAL A C 1
ATOM 795 O O . VAL A 1 97 ? -6.905 2.161 19.864 1.00 52.12 97 VAL A O 1
ATOM 798 N N . THR A 1 98 ? -5.399 2.470 21.488 1.00 47.25 98 THR A N 1
ATOM 799 C CA . THR A 1 98 ? -6.109 3.574 22.137 1.00 47.25 98 THR A CA 1
ATOM 800 C C . THR A 1 98 ? -5.932 4.826 21.281 1.00 47.25 98 THR A C 1
ATOM 802 O O . THR A 1 98 ? -4.843 5.388 21.184 1.00 47.25 98 THR A O 1
ATOM 805 N N . ARG A 1 99 ? -7.009 5.277 20.630 1.00 48.72 99 ARG A N 1
ATOM 806 C CA . ARG A 1 99 ? -7.058 6.620 20.043 1.00 48.72 99 ARG A CA 1
ATOM 807 C C . ARG A 1 99 ? -7.202 7.630 21.179 1.00 48.72 99 ARG A C 1
ATOM 809 O O . ARG A 1 99 ? -8.252 7.684 21.811 1.00 48.72 99 ARG A O 1
ATOM 816 N N . SER A 1 100 ? -6.157 8.413 21.431 1.00 42.25 100 SER A N 1
ATOM 817 C CA . SER A 1 100 ? -6.293 9.674 22.161 1.00 42.25 100 SER A CA 1
ATOM 818 C C . SER A 1 100 ? -7.114 10.635 21.302 1.00 42.25 100 SER A C 1
ATOM 820 O O . SER A 1 100 ? -6.768 10.856 20.137 1.00 42.25 100 SER A O 1
ATOM 822 N N . SER A 1 101 ? -8.221 11.108 21.874 1.00 49.91 101 SER A N 1
ATOM 823 C CA . SER A 1 101 ? -9.138 12.106 21.314 1.00 49.91 101 SER A CA 1
ATOM 824 C C . SER A 1 101 ? -8.471 13.448 21.036 1.00 49.91 101 SER A C 1
ATOM 826 O O . SER A 1 101 ? -7.522 13.797 21.775 1.00 49.91 101 SER A O 1
#